Protein AF-A0A935EJ66-F1 (afdb_monomer)

Structure (mmCIF, N/CA/C/O backbone):
data_AF-A0A935EJ66-F1
#
_entry.id   AF-A0A935EJ66-F1
#
loop_
_atom_site.group_PDB
_atom_site.id
_atom_site.type_symbol
_atom_site.label_atom_id
_atom_site.label_alt_id
_atom_site.label_comp_id
_atom_site.label_asym_id
_atom_site.label_entity_id
_atom_site.label_seq_id
_atom_site.pdbx_PDB_ins_code
_atom_site.Cartn_x
_atom_site.Cartn_y
_atom_site.Cartn_z
_atom_site.occupancy
_atom_site.B_iso_or_equiv
_atom_site.auth_seq_id
_atom_site.auth_comp_id
_atom_site.auth_asym_id
_atom_site.auth_atom_id
_atom_site.pdbx_PDB_model_num
ATOM 1 N N . MET A 1 1 ? -16.167 -6.562 -10.508 1.00 43.66 1 MET A N 1
ATOM 2 C CA . MET A 1 1 ? -15.885 -5.228 -9.936 1.00 43.66 1 MET A CA 1
ATOM 3 C C . MET A 1 1 ? -14.397 -5.179 -9.644 1.00 43.66 1 MET A C 1
ATOM 5 O O . MET A 1 1 ? -13.886 -6.238 -9.294 1.00 43.66 1 MET A O 1
ATOM 9 N N . PRO A 1 2 ? -13.699 -4.053 -9.858 1.00 64.44 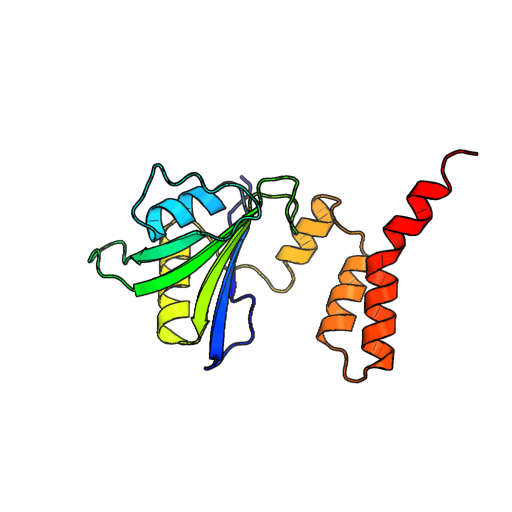2 PRO A N 1
ATOM 10 C CA . PRO A 1 2 ? -12.296 -3.964 -9.469 1.00 64.44 2 PRO A CA 1
ATOM 11 C C . PRO A 1 2 ? -12.204 -4.178 -7.955 1.00 64.44 2 PRO A C 1
ATOM 13 O O . PRO A 1 2 ? -12.935 -3.565 -7.179 1.00 64.44 2 PRO A O 1
ATOM 16 N N . ASP A 1 3 ? -11.382 -5.132 -7.549 1.00 93.25 3 ASP A N 1
ATOM 17 C CA . ASP A 1 3 ? -11.139 -5.460 -6.152 1.00 93.25 3 ASP A CA 1
ATOM 18 C C . ASP A 1 3 ? -10.005 -4.591 -5.591 1.00 93.25 3 ASP A C 1
ATOM 20 O O . ASP A 1 3 ? -9.165 -4.062 -6.326 1.00 93.25 3 ASP A O 1
ATOM 24 N N . THR A 1 4 ? -9.989 -4.416 -4.269 1.00 98.44 4 THR A N 1
ATOM 25 C CA . THR A 1 4 ? -8.891 -3.725 -3.582 1.00 98.44 4 THR A CA 1
ATOM 26 C C . THR A 1 4 ? -7.878 -4.752 -3.094 1.00 98.44 4 THR A C 1
ATOM 28 O O . THR A 1 4 ? -8.239 -5.723 -2.430 1.00 98.44 4 THR A O 1
ATOM 31 N N . ILE A 1 5 ? -6.604 -4.547 -3.416 1.00 98.69 5 ILE A N 1
ATOM 32 C CA . ILE A 1 5 ? -5.509 -5.426 -2.996 1.00 98.69 5 ILE A CA 1
ATOM 33 C C . ILE A 1 5 ? -4.682 -4.809 -1.884 1.00 98.69 5 ILE A C 1
ATOM 35 O O . ILE A 1 5 ? -4.465 -3.599 -1.871 1.00 98.69 5 ILE A O 1
ATOM 39 N N . VAL A 1 6 ? -4.178 -5.656 -0.990 1.00 98.81 6 VAL A N 1
ATOM 40 C CA . VAL A 1 6 ? -3.257 -5.298 0.089 1.00 98.81 6 VAL A CA 1
ATOM 41 C C . VAL A 1 6 ? -2.016 -6.186 0.066 1.00 98.81 6 VAL A C 1
ATOM 43 O O . VAL A 1 6 ? -2.095 -7.385 -0.203 1.00 98.81 6 VAL A O 1
ATOM 46 N N . ALA A 1 7 ? -0.854 -5.614 0.374 1.00 98.50 7 ALA A N 1
ATOM 47 C CA . ALA A 1 7 ? 0.344 -6.388 0.686 1.00 98.50 7 ALA A CA 1
ATOM 48 C C . ALA A 1 7 ? 1.358 -5.573 1.495 1.00 98.50 7 ALA A C 1
ATOM 50 O O . ALA A 1 7 ? 1.320 -4.340 1.533 1.00 98.50 7 ALA A O 1
ATOM 51 N N . LEU A 1 8 ? 2.301 -6.286 2.110 1.00 98.06 8 LEU A N 1
ATOM 52 C CA . LEU A 1 8 ? 3.520 -5.690 2.639 1.00 98.06 8 LEU A CA 1
ATOM 53 C C . LEU A 1 8 ? 4.439 -5.316 1.464 1.00 98.06 8 LEU A C 1
ATOM 55 O O . LEU A 1 8 ? 4.849 -6.181 0.694 1.00 98.06 8 LEU A O 1
ATOM 59 N N . ALA A 1 9 ? 4.752 -4.031 1.321 1.00 97.12 9 ALA A N 1
ATOM 60 C CA . ALA A 1 9 ? 5.604 -3.490 0.262 1.00 97.12 9 ALA A CA 1
ATOM 61 C C . ALA A 1 9 ? 7.102 -3.486 0.627 1.00 97.12 9 ALA A C 1
ATOM 63 O O . ALA A 1 9 ? 7.952 -3.290 -0.239 1.00 97.12 9 ALA A O 1
ATOM 64 N N . THR A 1 10 ? 7.435 -3.693 1.901 1.00 96.69 10 THR A N 1
ATOM 65 C CA . THR A 1 10 ? 8.809 -3.864 2.397 1.00 96.69 10 THR A CA 1
ATOM 66 C C . THR A 1 10 ? 9.171 -5.345 2.557 1.00 96.69 10 THR A C 1
ATOM 68 O O . THR A 1 10 ? 8.273 -6.175 2.703 1.00 96.69 10 THR A O 1
AT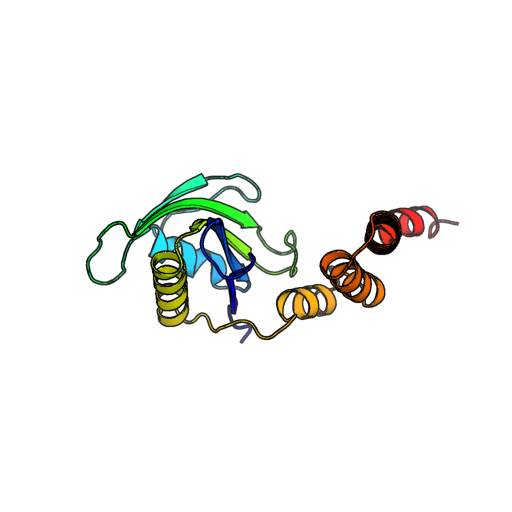OM 71 N N . PRO A 1 11 ? 10.469 -5.708 2.606 1.00 93.56 11 PRO A N 1
ATOM 72 C CA . PRO A 1 11 ? 10.880 -7.071 2.931 1.00 93.56 11 PRO A CA 1
ATOM 73 C C . PRO A 1 11 ? 10.291 -7.559 4.259 1.00 93.56 11 PRO A C 1
ATOM 75 O O . PRO A 1 11 ? 10.142 -6.792 5.212 1.00 93.56 11 PRO A O 1
ATOM 78 N N . THR A 1 12 ? 9.990 -8.853 4.338 1.0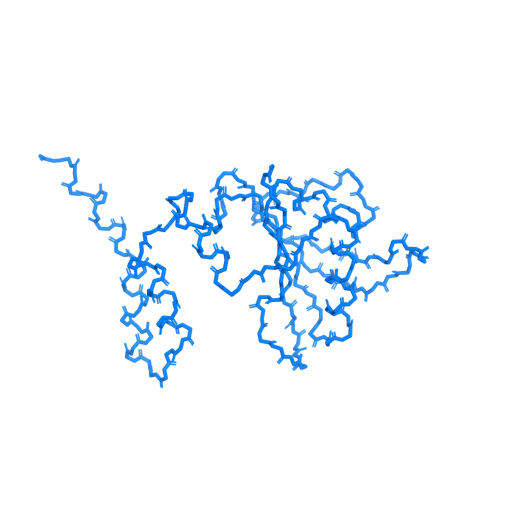0 90.38 12 THR A N 1
ATOM 79 C CA . THR A 1 12 ? 9.532 -9.486 5.578 1.00 90.38 12 THR A CA 1
ATOM 80 C C . THR A 1 12 ? 10.655 -9.530 6.610 1.00 90.38 12 THR A C 1
ATOM 82 O O . THR A 1 12 ? 11.775 -9.925 6.287 1.00 90.38 12 THR A O 1
ATOM 85 N N . GLY A 1 13 ? 10.351 -9.213 7.865 1.00 92.00 13 GLY A N 1
ATOM 86 C CA . GLY A 1 13 ? 11.314 -9.290 8.960 1.00 92.00 13 GLY A CA 1
ATOM 87 C C . GLY A 1 13 ? 11.095 -8.190 9.988 1.00 92.00 13 GLY A C 1
ATOM 88 O O . GLY A 1 13 ? 10.120 -7.448 9.916 1.00 92.00 13 GLY A O 1
ATOM 89 N N . ARG A 1 14 ? 12.005 -8.108 10.962 1.00 96.00 14 ARG A N 1
ATOM 90 C CA . ARG A 1 14 ? 12.044 -6.997 11.918 1.00 96.00 14 ARG A CA 1
ATOM 91 C C . ARG A 1 14 ? 12.802 -5.832 11.291 1.00 96.00 14 ARG A C 1
ATOM 93 O O . ARG A 1 14 ? 13.936 -6.012 10.853 1.00 96.00 14 ARG A O 1
ATOM 100 N N . SER A 1 15 ? 12.200 -4.654 11.291 1.00 95.94 15 SER A N 1
ATOM 101 C CA . SER A 1 15 ? 12.795 -3.432 10.745 1.00 95.94 15 SER A CA 1
ATOM 102 C C . SER A 1 15 ? 12.315 -2.204 11.520 1.00 95.94 15 SER A C 1
ATOM 104 O O . SER A 1 15 ? 11.391 -2.286 12.326 1.00 95.94 15 SER A O 1
ATOM 106 N N . GLY A 1 16 ? 12.942 -1.047 11.283 1.00 96.88 16 GLY A N 1
ATOM 107 C CA . GLY A 1 16 ? 12.436 0.217 11.827 1.00 96.88 16 GLY A CA 1
ATOM 108 C C . GLY A 1 16 ? 11.062 0.582 11.258 1.00 96.88 16 GLY A C 1
ATOM 109 O O . GLY A 1 16 ? 10.212 1.082 11.983 1.00 96.88 16 GLY A O 1
ATOM 110 N N . ILE A 1 17 ? 10.827 0.276 9.977 1.00 97.94 17 ILE A N 1
ATOM 111 C CA . ILE A 1 17 ? 9.591 0.598 9.255 1.00 97.94 17 ILE A CA 1
ATOM 112 C C . ILE A 1 17 ? 9.151 -0.607 8.422 1.00 97.94 17 ILE A C 1
ATOM 114 O O . ILE A 1 17 ? 9.986 -1.263 7.789 1.00 97.94 17 ILE A O 1
ATOM 118 N N . GLY A 1 18 ? 7.846 -0.861 8.393 1.00 98.31 18 GLY A N 1
ATOM 119 C CA . GLY A 1 18 ? 7.186 -1.697 7.397 1.00 98.31 18 GLY A CA 1
ATOM 120 C C . GLY A 1 18 ? 6.119 -0.893 6.661 1.00 98.31 18 GLY A C 1
ATOM 121 O O . GLY A 1 18 ? 5.378 -0.136 7.283 1.00 98.31 18 GLY A O 1
ATOM 122 N N . VAL A 1 19 ? 6.047 -1.034 5.338 1.00 98.69 19 VAL A N 1
ATOM 123 C CA . VAL A 1 19 ? 5.055 -0.312 4.527 1.00 98.69 19 VAL A CA 1
ATOM 124 C C . VAL A 1 19 ? 3.989 -1.284 4.063 1.00 9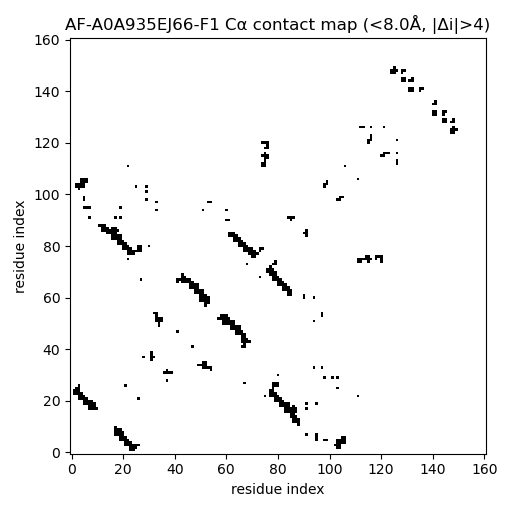8.69 19 VAL A C 1
ATOM 126 O O . VAL A 1 19 ? 4.299 -2.248 3.366 1.00 98.69 19 VAL A O 1
ATOM 129 N N . ILE A 1 20 ? 2.735 -1.020 4.415 1.00 98.75 20 ILE A N 1
ATOM 130 C CA . ILE A 1 20 ? 1.576 -1.726 3.864 1.00 98.75 20 ILE A CA 1
ATOM 131 C C . ILE A 1 20 ? 0.986 -0.865 2.755 1.00 98.75 20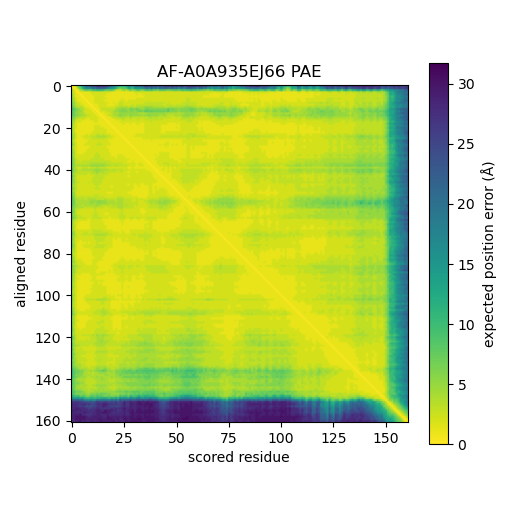 ILE A C 1
ATOM 133 O O . ILE A 1 20 ? 0.767 0.332 2.943 1.00 98.75 20 ILE A O 1
ATOM 137 N N . ARG A 1 21 ? 0.736 -1.473 1.596 1.00 98.81 21 ARG A N 1
ATOM 138 C CA . ARG A 1 21 ? 0.173 -0.797 0.427 1.00 98.81 21 ARG A CA 1
ATOM 139 C C . ARG A 1 21 ? -1.188 -1.386 0.084 1.00 98.81 21 ARG A C 1
ATOM 141 O O . ARG A 1 21 ? -1.306 -2.601 -0.059 1.00 98.81 21 ARG A O 1
ATOM 148 N N . LEU A 1 22 ? -2.172 -0.509 -0.092 1.00 98.75 22 LEU A N 1
ATOM 149 C CA . LEU A 1 22 ? -3.497 -0.783 -0.644 1.00 98.75 22 LEU A CA 1
ATOM 150 C C . LEU A 1 22 ? -3.603 -0.197 -2.057 1.00 98.75 22 LEU A C 1
ATOM 152 O O . LEU A 1 22 ? -3.098 0.900 -2.285 1.00 98.75 22 LEU A O 1
ATOM 156 N N . SER A 1 23 ? -4.274 -0.884 -2.982 1.00 98.75 23 SER A N 1
ATOM 157 C CA . SER A 1 23 ? -4.618 -0.357 -4.314 1.00 98.75 23 SER A CA 1
ATOM 158 C C . SER A 1 23 ? -6.003 -0.822 -4.742 1.00 98.75 23 SER A C 1
ATOM 160 O O . SER A 1 23 ? -6.284 -2.014 -4.653 1.00 98.75 23 SER A O 1
ATOM 162 N N . GLY A 1 24 ? -6.843 0.100 -5.204 1.00 98.19 24 GLY A N 1
ATOM 163 C CA . GLY A 1 24 ? -8.197 -0.167 -5.692 1.00 98.19 24 GLY A CA 1
ATOM 164 C C . GLY A 1 24 ? -9.215 0.853 -5.180 1.00 98.19 24 GLY A C 1
ATOM 165 O O . GLY A 1 24 ? -8.910 1.679 -4.320 1.00 98.19 24 GLY A O 1
ATOM 166 N N . ASP A 1 25 ? -10.443 0.777 -5.691 1.00 96.62 25 ASP A N 1
ATOM 167 C CA . ASP A 1 25 ? -11.494 1.781 -5.451 1.00 96.62 25 ASP A CA 1
ATOM 168 C C . ASP A 1 25 ? -11.861 1.965 -3.967 1.00 96.62 25 ASP A C 1
ATOM 170 O O . ASP A 1 25 ? -12.304 3.041 -3.567 1.00 96.62 25 ASP A O 1
ATOM 174 N N . ASN A 1 26 ? -11.654 0.942 -3.127 1.00 97.44 26 ASN A N 1
ATOM 175 C CA . ASN A 1 26 ? -11.940 1.003 -1.692 1.00 97.44 26 ASN A CA 1
ATOM 176 C C . ASN A 1 26 ? -10.691 1.282 -0.830 1.00 97.44 26 ASN A C 1
ATOM 178 O O . ASN A 1 26 ? -10.785 1.278 0.396 1.00 97.44 26 ASN A O 1
ATOM 182 N N . ALA A 1 27 ? -9.516 1.554 -1.412 1.00 98.38 27 ALA A N 1
ATOM 183 C CA . ALA A 1 27 ? -8.277 1.740 -0.645 1.00 98.38 27 ALA A CA 1
ATOM 184 C C . ALA A 1 27 ? -8.403 2.831 0.438 1.00 98.38 27 ALA A C 1
ATOM 186 O O . ALA A 1 27 ? -8.004 2.624 1.588 1.00 98.38 27 ALA A O 1
ATOM 187 N N . LEU A 1 28 ? -9.010 3.977 0.102 1.00 98.25 28 LEU A N 1
ATOM 188 C CA . LEU A 1 28 ? -9.244 5.054 1.069 1.00 98.25 28 LEU A CA 1
ATOM 189 C C . LEU A 1 28 ? -10.349 4.707 2.082 1.00 98.25 28 LEU A C 1
ATOM 191 O O . LEU A 1 28 ? -10.242 5.083 3.247 1.00 98.25 28 LEU A O 1
ATOM 195 N N . GLY A 1 29 ? -11.384 3.970 1.669 1.00 98.19 29 GLY A N 1
ATOM 196 C CA . GLY A 1 29 ? -12.444 3.501 2.567 1.00 98.19 29 GLY A CA 1
ATOM 197 C C . GLY A 1 29 ? -11.914 2.552 3.643 1.00 98.19 29 GLY A C 1
ATOM 198 O O . GLY A 1 29 ? -12.215 2.714 4.824 1.00 98.19 29 GLY A O 1
ATOM 199 N N . ILE A 1 30 ? -11.036 1.621 3.268 1.00 98.44 30 ILE A N 1
ATOM 200 C CA . ILE A 1 30 ? -10.347 0.731 4.214 1.00 98.44 30 ILE A CA 1
ATOM 201 C C . ILE A 1 30 ? -9.471 1.541 5.173 1.00 98.44 30 ILE A C 1
ATOM 203 O O . ILE A 1 30 ? -9.533 1.346 6.387 1.00 98.44 30 ILE A O 1
ATOM 207 N N . CYS A 1 31 ? -8.709 2.503 4.647 1.00 98.50 31 CYS A N 1
ATOM 208 C CA . CYS A 1 31 ? -7.877 3.382 5.465 1.00 98.50 31 CYS A CA 1
ATOM 209 C C . CYS A 1 31 ? -8.690 4.154 6.517 1.00 98.50 31 CYS A C 1
ATOM 211 O O . CYS A 1 31 ? -8.254 4.230 7.661 1.00 98.50 31 CYS A O 1
ATOM 213 N N . ARG A 1 32 ? -9.861 4.698 6.156 1.00 98.56 32 ARG A N 1
ATOM 214 C CA . ARG A 1 32 ? -10.770 5.419 7.074 1.00 98.56 32 ARG A CA 1
ATOM 215 C C . ARG A 1 32 ? -11.207 4.574 8.264 1.00 98.56 32 ARG A C 1
ATOM 217 O O . ARG A 1 32 ? -11.230 5.061 9.390 1.00 98.56 32 ARG A O 1
ATOM 224 N N . ASN A 1 33 ? -11.509 3.300 8.017 1.00 98.31 33 ASN A N 1
ATOM 225 C CA . ASN A 1 33 ? -11.857 2.356 9.076 1.00 98.31 33 ASN A CA 1
ATOM 226 C C . ASN A 1 33 ? -10.666 2.088 10.004 1.00 98.31 33 ASN A C 1
ATOM 228 O O . ASN A 1 33 ? -10.823 2.142 11.218 1.00 98.31 33 ASN A O 1
ATOM 232 N N . LEU A 1 34 ? -9.470 1.875 9.443 1.00 97.94 34 LEU A N 1
ATOM 233 C CA . LEU A 1 34 ? -8.243 1.666 10.219 1.00 97.94 34 LEU A CA 1
ATOM 234 C C . LEU A 1 34 ? -7.874 2.865 11.100 1.00 97.94 34 LEU A C 1
ATOM 236 O O . LEU A 1 34 ? -7.432 2.664 12.225 1.00 97.94 34 LEU A O 1
ATOM 240 N N . VAL A 1 35 ? -8.064 4.098 10.623 1.00 98.31 35 VAL A N 1
ATOM 241 C CA . VAL A 1 35 ? -7.804 5.307 11.429 1.00 98.31 35 VAL A CA 1
ATOM 242 C C . VAL A 1 35 ? -8.981 5.716 12.317 1.00 98.31 35 VAL A C 1
ATOM 244 O O . VAL A 1 35 ? -8.912 6.749 12.976 1.00 98.31 35 VAL A O 1
ATOM 247 N N . SER A 1 36 ? -10.066 4.934 12.322 1.00 97.50 36 SER A N 1
ATOM 248 C CA . SER A 1 36 ? -11.307 5.227 13.047 1.00 97.50 36 SER A CA 1
ATOM 249 C C . SER A 1 36 ? -11.884 6.631 12.766 1.00 97.50 36 SER A C 1
ATOM 251 O O . SER A 1 36 ? -12.471 7.261 13.646 1.00 97.50 36 SER A O 1
ATOM 253 N N . ASP A 1 37 ? -11.745 7.119 11.531 1.00 97.44 37 ASP A N 1
ATOM 254 C CA . ASP A 1 37 ? -12.222 8.434 11.087 1.00 97.44 37 ASP A CA 1
ATOM 255 C C . ASP A 1 37 ? -12.813 8.315 9.673 1.00 97.44 37 ASP A C 1
ATOM 257 O O . ASP A 1 37 ? -12.099 8.233 8.672 1.00 97.44 37 ASP A O 1
ATOM 261 N N . GLN A 1 38 ? -14.148 8.292 9.591 1.00 96.75 38 GLN A N 1
ATOM 262 C CA . GLN A 1 38 ? -14.885 8.160 8.327 1.00 96.75 38 GLN A CA 1
ATOM 263 C C . GLN A 1 38 ? -14.838 9.434 7.472 1.00 96.75 38 GLN A C 1
ATOM 265 O O . GLN A 1 38 ? -15.036 9.369 6.256 1.00 96.75 38 GLN A O 1
ATOM 270 N N . GLU A 1 39 ? -14.542 10.581 8.083 1.00 97.25 39 GLU A N 1
ATOM 271 C CA . GLU A 1 39 ? -14.398 11.862 7.391 1.00 97.25 39 GLU A CA 1
ATOM 272 C C . GLU A 1 39 ? -12.954 12.106 6.937 1.00 97.25 39 GLU A C 1
ATOM 274 O O . GLU A 1 39 ? -12.691 13.061 6.199 1.00 97.25 39 GLU A O 1
ATOM 279 N N . PHE A 1 40 ? -12.020 11.215 7.297 1.00 97.69 40 PHE A N 1
ATOM 280 C CA . PHE A 1 40 ? -10.622 11.322 6.909 1.00 97.69 40 PHE A CA 1
ATOM 281 C C . PHE A 1 40 ? -10.487 11.443 5.385 1.00 97.69 40 PHE A C 1
ATOM 283 O O . PHE A 1 40 ? -10.730 10.513 4.607 1.00 97.69 40 PHE A O 1
ATOM 29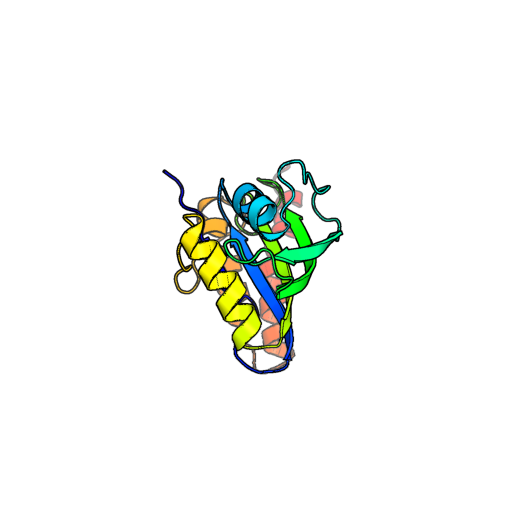0 N N . SER A 1 41 ? -10.102 12.639 4.946 1.00 96.81 41 SER A N 1
ATOM 291 C CA . SER A 1 41 ? -9.927 13.006 3.544 1.00 96.81 41 SER A CA 1
ATOM 292 C C . SER A 1 41 ? -8.531 13.606 3.355 1.00 96.81 41 SER A C 1
ATOM 294 O O . SER A 1 41 ? -8.398 14.828 3.231 1.00 96.81 41 SER A O 1
ATOM 296 N N . PRO A 1 42 ? -7.473 12.773 3.370 1.00 97.38 42 PRO A N 1
ATOM 297 C CA . PRO A 1 42 ? -6.102 13.243 3.259 1.00 97.38 42 PRO A CA 1
ATOM 298 C C . PRO A 1 42 ? -5.868 13.934 1.917 1.00 97.38 42 PRO A C 1
ATOM 300 O O . PRO A 1 42 ? -6.300 13.464 0.862 1.00 97.38 42 PRO A O 1
ATOM 303 N N . GLU A 1 43 ? -5.124 15.037 1.947 1.00 98.00 43 GLU A N 1
ATOM 304 C CA . GLU A 1 43 ? -4.618 15.635 0.717 1.00 98.00 43 GLU A CA 1
ATOM 305 C C . GLU A 1 43 ? -3.680 14.636 0.015 1.00 98.00 43 GLU A C 1
ATOM 307 O O . GLU A 1 43 ? -2.760 14.119 0.665 1.00 98.00 43 GLU A O 1
ATOM 312 N N . PRO A 1 44 ? -3.888 14.345 -1.285 1.00 98.25 44 PRO A N 1
ATOM 313 C CA . PRO A 1 44 ? -3.048 13.402 -2.006 1.00 98.25 44 PRO A CA 1
ATOM 314 C C . PRO A 1 44 ? -1.569 13.803 -1.976 1.00 98.25 44 PRO A C 1
ATOM 316 O O . PRO A 1 44 ? -1.233 14.975 -2.135 1.00 98.25 44 PRO A O 1
ATOM 319 N N . ARG A 1 45 ? -0.676 12.816 -1.839 1.00 97.56 45 ARG A N 1
ATOM 320 C CA . ARG A 1 45 ? 0.792 12.974 -1.819 1.00 97.56 45 ARG A CA 1
ATOM 321 C C . ARG A 1 45 ? 1.326 13.835 -0.668 1.00 97.56 45 ARG A C 1
ATOM 323 O O . ARG A 1 45 ? 2.457 14.313 -0.737 1.00 97.56 45 ARG A O 1
ATOM 330 N N . LYS A 1 46 ? 0.542 14.005 0.398 1.00 98.31 46 LYS A N 1
ATOM 331 C CA . LYS A 1 46 ? 1.019 14.511 1.689 1.00 98.31 46 LYS A CA 1
ATOM 332 C C . LYS A 1 46 ? 0.989 13.397 2.724 1.00 98.31 46 LYS A C 1
ATOM 334 O O . LYS A 1 46 ? 0.099 12.551 2.695 1.00 98.31 46 LYS A O 1
ATOM 339 N N . ALA A 1 47 ? 1.974 13.413 3.616 1.00 98.19 47 ALA A N 1
ATOM 340 C CA . ALA A 1 47 ? 2.037 12.489 4.736 1.00 98.19 47 ALA A CA 1
ATOM 341 C C . ALA A 1 47 ? 1.136 12.987 5.872 1.00 98.19 47 ALA A C 1
ATOM 343 O O . ALA A 1 47 ? 1.186 14.163 6.240 1.00 98.19 47 ALA A O 1
ATOM 344 N N . HIS A 1 48 ? 0.341 12.084 6.436 1.00 98.56 48 HIS A N 1
ATOM 345 C CA . HIS A 1 48 ? -0.543 12.343 7.570 1.00 98.56 48 HIS A CA 1
ATOM 346 C C . HIS A 1 48 ? -0.203 11.362 8.688 1.00 98.56 48 HIS A C 1
ATOM 348 O O . HIS A 1 48 ? -0.256 10.154 8.475 1.00 98.56 48 HIS A O 1
ATOM 354 N N . LEU A 1 49 ? 0.142 11.867 9.873 1.00 98.56 49 LEU A N 1
ATOM 355 C CA . LEU A 1 49 ? 0.348 11.030 11.056 1.00 98.56 49 LEU A CA 1
ATOM 356 C C . LEU A 1 49 ? -1.014 10.643 11.644 1.00 98.56 49 LEU A C 1
ATOM 358 O O . LEU A 1 49 ? -1.829 11.529 11.931 1.00 98.56 49 LEU A O 1
ATOM 362 N N . ARG A 1 50 ? -1.284 9.344 11.780 1.00 98.50 50 ARG A N 1
ATOM 363 C CA . ARG A 1 50 ? -2.542 8.811 12.324 1.00 98.50 50 ARG A CA 1
ATOM 364 C C . ARG A 1 50 ? -2.297 7.548 13.134 1.00 98.50 50 ARG A C 1
ATOM 366 O O . ARG A 1 50 ? -1.429 6.744 12.799 1.00 98.50 50 ARG A O 1
ATOM 373 N N . GLN A 1 51 ? -3.109 7.364 14.165 1.00 98.44 51 GLN A N 1
ATOM 374 C CA . GLN A 1 51 ? -3.188 6.090 14.863 1.00 98.44 51 GLN A CA 1
ATOM 375 C C . GLN A 1 51 ? -4.005 5.097 14.038 1.00 98.44 51 GLN A C 1
ATOM 377 O O . GLN A 1 51 ? -4.964 5.477 13.368 1.00 98.44 51 GLN A O 1
ATOM 382 N N . LEU A 1 52 ? -3.583 3.838 14.062 1.00 98.50 52 LEU A N 1
ATOM 383 C CA . LEU A 1 52 ? -4.325 2.708 13.523 1.00 98.50 52 LEU A CA 1
ATOM 384 C C . LEU A 1 52 ? -4.991 1.979 14.686 1.00 98.50 52 LEU A C 1
ATOM 386 O O . LEU A 1 52 ? -4.357 1.785 15.722 1.00 98.50 52 LEU A O 1
ATOM 390 N N . HIS A 1 53 ? -6.234 1.550 14.508 1.00 98.38 53 HIS A N 1
ATOM 391 C CA . HIS A 1 53 ? -7.053 0.953 15.557 1.00 98.38 53 HIS A CA 1
ATOM 392 C C . HIS A 1 53 ? -7.569 -0.428 15.155 1.00 98.38 53 HIS A C 1
ATOM 394 O O . HIS A 1 53 ? -7.853 -0.694 13.983 1.00 98.38 53 HIS A O 1
ATOM 400 N N . ASP A 1 54 ? -7.717 -1.310 16.141 1.00 96.69 54 ASP A N 1
ATOM 401 C CA . ASP A 1 54 ? -8.432 -2.569 15.958 1.00 96.69 54 ASP A CA 1
ATOM 402 C C . ASP A 1 54 ? -9.939 -2.311 15.836 1.00 96.69 54 ASP A C 1
ATOM 404 O O . ASP A 1 54 ? -10.529 -1.599 16.647 1.00 96.69 54 ASP A O 1
ATOM 408 N N . LEU A 1 55 ? -10.583 -2.918 14.835 1.00 94.44 55 LEU A N 1
ATOM 409 C CA . LEU A 1 55 ? -12.007 -2.691 14.554 1.00 94.44 55 LEU A CA 1
ATOM 410 C C . LEU A 1 55 ? -12.949 -3.229 15.642 1.00 94.44 55 LEU A C 1
ATOM 412 O O . LEU A 1 55 ? -14.113 -2.837 15.684 1.00 94.44 55 LEU A O 1
ATOM 416 N N . THR A 1 56 ? -12.488 -4.176 16.463 1.00 92.56 56 THR A N 1
ATOM 417 C CA . THR A 1 56 ? -13.309 -4.837 17.485 1.00 92.56 56 THR A CA 1
ATOM 418 C C . THR A 1 56 ? -13.070 -4.230 18.859 1.00 92.56 56 THR A C 1
ATOM 420 O O . THR A 1 56 ? -14.033 -3.902 19.548 1.00 92.56 56 THR A O 1
ATOM 423 N N . SER A 1 57 ? -11.805 -4.093 19.273 1.00 95.25 57 SER A N 1
ATOM 424 C CA . SER A 1 57 ? -11.475 -3.558 20.600 1.00 95.25 57 SER A CA 1
ATOM 425 C C . SER A 1 57 ? -11.384 -2.032 20.635 1.00 95.25 57 SER A C 1
ATOM 427 O O . SER A 1 57 ? -11.524 -1.446 21.706 1.00 95.25 57 SER A O 1
ATOM 429 N N . GLY A 1 58 ? -11.144 -1.381 19.491 1.00 95.19 58 GLY A N 1
ATOM 430 C CA . GLY A 1 58 ? -10.837 0.050 19.414 1.00 95.19 58 GLY A CA 1
ATOM 431 C C . GLY A 1 58 ? -9.436 0.413 19.921 1.00 95.19 58 GLY A C 1
ATOM 432 O O . GLY A 1 58 ? -9.064 1.588 19.911 1.00 95.19 58 GLY A O 1
ATOM 433 N N . GLU A 1 59 ? -8.642 -0.566 20.365 1.00 97.00 59 GLU A N 1
ATOM 434 C CA . GLU A 1 59 ? -7.291 -0.324 20.868 1.00 97.00 59 GLU A CA 1
ATOM 435 C C . GLU A 1 59 ? -6.359 0.138 19.747 1.00 97.00 59 GLU A C 1
ATOM 437 O O . GLU A 1 59 ? -6.442 -0.323 18.605 1.00 97.00 59 GLU A O 1
ATOM 442 N N . THR A 1 60 ? -5.446 1.047 20.088 1.00 97.94 60 THR A N 1
ATOM 443 C CA . THR A 1 60 ? -4.406 1.508 19.171 1.00 97.94 60 THR A CA 1
ATOM 444 C C . THR A 1 60 ? -3.431 0.371 18.873 1.00 97.94 60 THR A C 1
ATOM 446 O O . THR A 1 60 ? -2.805 -0.187 19.773 1.00 97.94 60 THR A O 1
ATOM 449 N N . ILE A 1 61 ? -3.281 0.062 17.589 1.00 97.88 61 ILE A N 1
ATOM 450 C CA . ILE A 1 61 ? -2.329 -0.909 17.048 1.00 97.88 61 ILE A CA 1
ATOM 451 C C . ILE A 1 61 ? -0.962 -0.252 16.859 1.00 97.88 61 ILE A C 1
ATOM 453 O O . ILE A 1 61 ? 0.062 -0.825 17.229 1.00 97.88 61 ILE A O 1
ATOM 457 N N . ASP A 1 62 ? -0.950 0.937 16.251 1.00 98.25 62 ASP A N 1
ATOM 458 C CA . ASP A 1 62 ? 0.265 1.688 15.934 1.00 98.25 62 A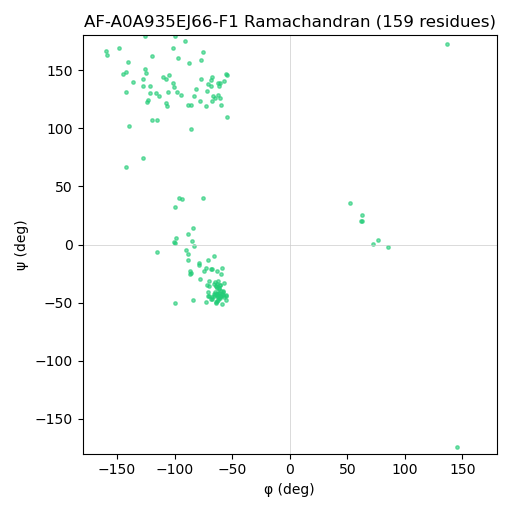SP A CA 1
ATOM 459 C C . ASP A 1 62 ? -0.023 3.177 15.720 1.00 98.25 62 ASP A C 1
ATOM 461 O O . ASP A 1 62 ? -1.166 3.575 15.494 1.00 98.25 62 ASP A O 1
ATOM 465 N N . GLU A 1 63 ? 1.031 3.986 15.694 1.00 98.00 63 GLU A N 1
ATOM 466 C CA . GLU A 1 63 ? 1.033 5.318 15.095 1.00 98.00 63 GLU A CA 1
ATOM 467 C C . GLU A 1 63 ? 1.816 5.270 13.774 1.00 98.00 63 GLU A C 1
ATOM 469 O O . GLU A 1 63 ? 2.999 4.937 13.746 1.00 98.00 63 GLU A O 1
ATOM 474 N N . SER A 1 64 ? 1.147 5.580 12.662 1.00 97.88 64 SER A N 1
ATOM 475 C CA . SER A 1 64 ? 1.677 5.386 11.311 1.00 97.88 64 SER A CA 1
ATOM 476 C C . SER A 1 64 ? 1.638 6.665 10.476 1.00 97.88 64 SER A C 1
ATOM 478 O O . SER A 1 64 ? 0.771 7.530 10.646 1.00 97.88 64 SER A O 1
ATOM 480 N N . LEU A 1 65 ? 2.577 6.778 9.534 1.00 98.62 65 LEU A N 1
ATOM 481 C CA . LEU A 1 65 ? 2.517 7.789 8.481 1.00 98.62 65 LEU A CA 1
ATOM 482 C C . LEU A 1 65 ? 1.729 7.241 7.294 1.00 98.62 65 LEU A C 1
ATOM 484 O O . LEU A 1 65 ? 2.130 6.259 6.668 1.00 98.62 65 LEU A O 1
ATOM 488 N N . ILE A 1 66 ? 0.640 7.921 6.955 1.00 98.69 66 ILE A N 1
ATOM 489 C CA . ILE A 1 66 ? -0.251 7.552 5.861 1.00 98.69 66 ILE A CA 1
ATOM 490 C C . ILE A 1 66 ? -0.045 8.505 4.689 1.00 98.69 66 ILE A C 1
ATOM 492 O O . ILE A 1 66 ? -0.079 9.725 4.856 1.00 98.69 66 ILE A O 1
ATOM 496 N N . THR A 1 67 ? 0.125 7.949 3.492 1.00 98.75 67 THR A N 1
ATOM 497 C CA . THR A 1 67 ? 0.138 8.709 2.238 1.00 98.75 67 THR A CA 1
ATOM 498 C C . THR A 1 67 ? -0.927 8.167 1.298 1.00 98.75 67 THR A C 1
ATOM 500 O O . THR A 1 67 ? -0.937 6.983 0.967 1.00 98.75 67 THR A O 1
ATOM 503 N N . TYR A 1 68 ? -1.820 9.046 0.850 1.00 98.75 68 TYR A N 1
ATOM 504 C CA . TYR A 1 68 ? -2.847 8.724 -0.137 1.00 98.75 68 TYR A CA 1
ATOM 505 C C . TYR A 1 68 ? -2.432 9.221 -1.523 1.00 98.75 68 TYR A C 1
ATOM 507 O O . TYR A 1 68 ? -1.986 10.358 -1.686 1.00 98.75 68 TYR A O 1
ATOM 515 N N . PHE A 1 69 ? -2.615 8.389 -2.539 1.00 98.69 69 PHE A N 1
ATOM 516 C CA . PHE A 1 69 ? -2.430 8.725 -3.941 1.00 98.69 69 PHE A CA 1
ATOM 517 C C . PHE A 1 69 ? -3.761 8.512 -4.654 1.00 98.69 69 PHE A C 1
ATOM 519 O O . PHE A 1 69 ? -4.182 7.381 -4.875 1.00 98.69 69 PHE A O 1
ATOM 526 N N . ARG A 1 70 ? -4.419 9.614 -5.018 1.00 98.12 70 ARG A N 1
ATOM 527 C CA . ARG A 1 70 ? -5.676 9.580 -5.769 1.00 98.12 70 ARG A CA 1
ATOM 528 C C . ARG A 1 70 ? -5.438 9.131 -7.214 1.00 98.12 70 ARG A C 1
ATOM 530 O O . ARG A 1 70 ? -4.507 9.629 -7.853 1.00 98.12 70 ARG A O 1
ATOM 537 N N . ALA A 1 71 ? -6.307 8.285 -7.755 1.00 96.81 71 ALA A N 1
ATOM 538 C CA . ALA A 1 71 ? -6.366 7.950 -9.172 1.00 96.81 71 ALA A CA 1
ATOM 539 C C . ALA A 1 71 ? -6.512 9.213 -10.054 1.00 96.81 71 ALA A C 1
ATOM 541 O O . ALA A 1 71 ? -7.127 10.203 -9.649 1.00 96.81 71 ALA A O 1
ATOM 542 N N . PRO A 1 72 ? -5.946 9.242 -11.271 1.00 96.12 72 PRO A N 1
ATOM 543 C CA . PRO A 1 72 ? -5.037 8.259 -11.869 1.00 96.12 72 PRO A CA 1
ATOM 544 C C . PRO A 1 72 ? -3.566 8.475 -11.452 1.00 96.12 72 PRO A C 1
ATOM 546 O O . PRO A 1 72 ? -2.632 7.991 -12.086 1.00 96.12 72 PRO A O 1
ATOM 549 N N . ASN A 1 73 ? -3.335 9.285 -10.421 1.00 96.75 73 ASN A N 1
ATOM 550 C CA . ASN A 1 73 ? -2.057 9.892 -10.070 1.00 96.75 73 ASN A CA 1
ATOM 551 C C . ASN A 1 73 ? -1.255 9.062 -9.047 1.00 96.75 73 ASN A C 1
ATOM 553 O O . ASN A 1 73 ? -0.575 9.622 -8.179 1.00 96.75 73 ASN A O 1
ATOM 557 N N . SER A 1 74 ? -1.294 7.738 -9.194 1.00 97.69 74 SER A N 1
ATOM 558 C CA . SER A 1 74 ? -0.626 6.740 -8.352 1.00 97.69 74 SER A CA 1
ATOM 559 C C . SER A 1 74 ? 0.261 5.798 -9.185 1.00 97.69 74 SER A C 1
ATOM 561 O O . SER A 1 74 ? 0.351 5.934 -10.410 1.00 97.69 74 SER A O 1
ATOM 563 N N . PHE A 1 75 ? 0.936 4.851 -8.520 1.00 96.88 75 PHE A N 1
ATOM 564 C CA . PHE A 1 75 ? 1.741 3.825 -9.193 1.00 96.88 75 PHE A CA 1
ATOM 565 C C . PHE A 1 75 ? 0.882 2.900 -10.063 1.00 96.88 75 PHE A C 1
ATOM 567 O O . PHE A 1 75 ? 1.182 2.714 -11.236 1.00 96.88 75 PHE A O 1
ATOM 574 N N . THR A 1 76 ? -0.206 2.365 -9.508 1.00 97.88 76 THR A N 1
ATOM 575 C CA . THR A 1 76 ? -1.115 1.455 -10.218 1.00 97.88 76 THR A CA 1
ATOM 576 C C . THR A 1 76 ? -2.071 2.181 -11.153 1.00 97.88 76 THR A C 1
ATOM 578 O O . THR A 1 76 ? -2.650 1.546 -12.021 1.00 97.88 76 THR A O 1
ATOM 581 N N . GLY A 1 77 ? -2.253 3.496 -10.997 1.00 97.06 77 GLY A N 1
ATOM 582 C CA . GLY A 1 77 ? -3.286 4.266 -11.695 1.00 97.06 77 GLY A CA 1
ATOM 583 C C . GLY A 1 77 ? -4.646 4.234 -10.993 1.00 97.06 77 GLY A C 1
ATOM 584 O O . GLY A 1 77 ? -5.562 4.921 -11.430 1.00 97.06 77 GLY A O 1
ATOM 585 N N . GLU A 1 78 ? -4.762 3.497 -9.889 1.00 98.06 78 GLU A N 1
ATOM 586 C CA . GLU A 1 78 ? -5.947 3.422 -9.029 1.00 98.06 78 GLU A CA 1
ATOM 587 C C . GLU A 1 78 ? -5.776 4.315 -7.791 1.00 98.06 78 GLU A C 1
ATOM 589 O O . GLU A 1 78 ? -4.733 4.949 -7.599 1.00 98.06 78 GLU A O 1
ATOM 594 N N . ASP A 1 79 ? -6.777 4.354 -6.917 1.00 98.50 79 ASP A N 1
ATOM 595 C CA . ASP A 1 79 ? -6.586 4.896 -5.576 1.00 98.50 79 ASP A CA 1
ATOM 596 C C . ASP A 1 79 ? -5.624 3.991 -4.793 1.00 98.50 79 ASP A C 1
ATOM 598 O O . ASP A 1 79 ? -5.804 2.776 -4.725 1.00 98.50 79 ASP A O 1
ATOM 602 N N . VAL A 1 80 ? -4.575 4.585 -4.219 1.00 98.81 80 VAL A N 1
ATOM 603 C CA . VAL A 1 80 ? -3.544 3.877 -3.450 1.00 98.81 80 VAL A CA 1
ATOM 604 C C . VAL A 1 80 ? -3.382 4.528 -2.087 1.00 98.81 80 VAL A C 1
ATOM 606 O O . VAL A 1 80 ? -3.297 5.751 -1.978 1.00 98.81 80 VAL A O 1
ATOM 609 N N . VAL A 1 81 ? -3.283 3.709 -1.046 1.00 98.81 81 VAL A N 1
ATOM 610 C CA . VAL A 1 81 ? -2.907 4.152 0.300 1.00 98.81 81 VAL A CA 1
ATOM 611 C C . VAL A 1 81 ? -1.662 3.393 0.731 1.00 98.81 81 VAL A C 1
ATOM 613 O O . VAL A 1 81 ? -1.610 2.169 0.638 1.00 98.81 81 VAL A O 1
ATOM 616 N N . GLU A 1 82 ? -0.663 4.118 1.217 1.00 98.81 82 GLU A N 1
ATOM 617 C CA . GLU A 1 82 ? 0.528 3.551 1.842 1.00 98.81 82 GLU A CA 1
ATOM 618 C C . GLU A 1 82 ? 0.558 3.920 3.322 1.00 98.81 82 GLU A C 1
ATOM 620 O O . GLU A 1 82 ? 0.452 5.095 3.673 1.00 98.81 82 GLU A O 1
ATOM 625 N N . MET A 1 83 ? 0.719 2.914 4.178 1.00 98.69 83 MET A N 1
ATOM 626 C CA . MET A 1 83 ? 0.817 3.058 5.629 1.00 98.69 83 MET A CA 1
ATOM 627 C C . MET A 1 83 ? 2.213 2.623 6.064 1.00 98.69 83 MET A C 1
ATOM 629 O O . MET A 1 83 ? 2.542 1.435 6.039 1.00 98.69 83 MET A O 1
ATOM 633 N N . SER A 1 84 ? 3.047 3.592 6.433 1.00 98.56 84 SER A N 1
ATOM 634 C CA . SER A 1 84 ? 4.370 3.353 7.011 1.00 98.56 84 SER A CA 1
ATOM 635 C C . SER A 1 84 ? 4.219 3.163 8.515 1.00 98.56 84 SER A C 1
ATOM 637 O O . SER A 1 84 ? 4.070 4.135 9.256 1.00 98.56 84 SER A O 1
ATOM 639 N N . CYS A 1 85 ? 4.217 1.902 8.930 1.00 98.31 85 CYS A N 1
ATOM 640 C CA . CYS A 1 85 ? 4.065 1.458 10.312 1.00 98.31 85 CYS A CA 1
ATOM 641 C C . CYS A 1 85 ? 5.435 1.089 10.898 1.00 98.31 85 CYS A C 1
ATOM 643 O O . CYS A 1 85 ? 6.414 0.916 10.158 1.00 98.31 85 CYS A O 1
ATOM 645 N N . HIS A 1 86 ? 5.509 0.872 12.207 1.00 98.38 86 HIS A N 1
ATOM 646 C CA . HIS A 1 86 ? 6.667 0.219 12.808 1.00 98.38 86 HIS A CA 1
ATOM 647 C C . HIS A 1 86 ? 6.844 -1.194 12.232 1.00 98.38 86 HIS A C 1
ATOM 649 O O . HIS A 1 86 ? 5.888 -1.948 12.043 1.00 98.38 86 HIS A O 1
ATOM 655 N N . GLY A 1 87 ? 8.094 -1.581 11.963 1.00 97.25 87 GLY A N 1
ATOM 656 C CA . GLY A 1 87 ? 8.442 -2.844 11.301 1.00 97.25 87 GLY A CA 1
ATOM 657 C C . GLY A 1 87 ? 8.329 -4.098 12.180 1.00 97.25 87 GLY A C 1
ATOM 658 O O . GLY A 1 87 ? 9.201 -4.968 12.135 1.00 97.25 87 GLY A O 1
ATOM 659 N N . SER A 1 88 ? 7.290 -4.193 13.014 1.00 97.94 88 SER A N 1
ATOM 660 C CA . SER A 1 88 ? 6.974 -5.377 13.818 1.00 97.94 88 SER A CA 1
ATOM 661 C C . SER A 1 88 ? 6.139 -6.366 12.992 1.00 97.94 88 SER A C 1
ATOM 663 O O . SER A 1 88 ? 5.024 -6.026 12.597 1.00 97.94 88 SER A O 1
ATOM 665 N N . PRO A 1 89 ? 6.603 -7.613 12.758 1.00 97.31 89 PRO A N 1
ATOM 666 C CA . PRO A 1 89 ? 5.854 -8.588 11.961 1.00 97.31 89 PRO A CA 1
ATOM 667 C C . PRO A 1 89 ? 4.438 -8.878 12.473 1.00 97.31 89 PRO A C 1
ATOM 669 O O . PRO A 1 89 ? 3.542 -9.132 11.674 1.00 97.31 89 PRO A O 1
ATOM 672 N N . VAL A 1 90 ? 4.231 -8.841 13.794 1.00 97.31 90 VAL A N 1
ATOM 673 C CA . VAL A 1 90 ? 2.917 -9.092 14.411 1.00 97.31 90 VAL A CA 1
ATOM 674 C C . VAL A 1 90 ? 1.961 -7.936 14.125 1.00 97.31 90 VAL A C 1
ATOM 676 O O . VAL A 1 90 ? 0.831 -8.169 13.711 1.00 97.31 90 VAL A O 1
ATOM 679 N N . LEU A 1 91 ? 2.447 -6.702 14.270 1.00 97.19 91 LEU A N 1
ATOM 680 C CA . LEU A 1 91 ? 1.691 -5.478 14.010 1.00 97.19 91 LEU A CA 1
ATOM 681 C C . LEU A 1 91 ? 1.302 -5.377 12.534 1.00 97.19 91 LEU A C 1
ATOM 683 O O . LEU A 1 91 ? 0.132 -5.210 12.205 1.00 97.19 91 LEU A O 1
ATOM 687 N N . LEU A 1 92 ? 2.273 -5.554 11.633 1.00 98.31 92 LEU A N 1
ATOM 688 C CA . LEU A 1 92 ? 2.037 -5.499 10.189 1.00 98.31 92 LEU A CA 1
ATOM 689 C C . LEU A 1 92 ? 1.026 -6.561 9.745 1.00 98.31 92 LEU A C 1
ATOM 691 O O . LEU A 1 92 ? 0.158 -6.284 8.918 1.00 98.31 92 LEU A O 1
ATOM 695 N N . ARG A 1 93 ? 1.107 -7.769 10.320 1.00 97.88 93 ARG A N 1
ATOM 696 C CA . ARG A 1 93 ? 0.123 -8.825 10.077 1.00 97.88 93 ARG A CA 1
ATOM 697 C C . ARG A 1 93 ? -1.264 -8.429 10.573 1.00 97.88 93 ARG A C 1
ATOM 699 O O . ARG A 1 93 ? -2.216 -8.607 9.828 1.00 97.88 93 ARG A O 1
ATOM 706 N N . GLN A 1 94 ? -1.373 -7.856 11.770 1.00 98.00 94 GLN A N 1
ATOM 707 C CA . GLN A 1 94 ? -2.653 -7.400 12.314 1.00 98.00 94 GLN A CA 1
ATOM 708 C C . GLN A 1 94 ? -3.314 -6.345 11.414 1.00 98.00 94 GLN A C 1
ATOM 710 O O . GLN A 1 94 ? -4.503 -6.455 11.122 1.00 98.00 94 GLN A O 1
ATOM 715 N N . VAL A 1 95 ? -2.553 -5.365 10.915 1.00 98.44 95 VAL A N 1
ATOM 716 C CA . VAL A 1 95 ? -3.082 -4.347 9.991 1.00 98.44 95 VAL A CA 1
ATOM 717 C C . VAL A 1 95 ? -3.528 -4.979 8.666 1.00 98.44 95 VAL A C 1
ATOM 719 O O . VAL A 1 95 ? -4.608 -4.660 8.175 1.00 98.44 95 VAL A O 1
ATOM 722 N N . ILE A 1 96 ? -2.750 -5.911 8.101 1.00 98.50 96 ILE A N 1
ATOM 723 C CA . ILE A 1 96 ? -3.150 -6.648 6.889 1.00 98.50 96 ILE A CA 1
ATOM 724 C C . ILE A 1 96 ? -4.427 -7.460 7.137 1.00 98.50 96 ILE A C 1
ATOM 726 O O . ILE A 1 96 ? -5.348 -7.387 6.327 1.00 98.50 96 ILE A O 1
ATOM 730 N N . ASP A 1 97 ? -4.523 -8.181 8.254 1.00 98.31 97 ASP A N 1
ATOM 731 C CA . ASP A 1 97 ? -5.703 -8.977 8.604 1.00 98.31 97 ASP A CA 1
ATOM 732 C C . ASP A 1 97 ? -6.959 -8.092 8.727 1.00 98.31 97 ASP A C 1
ATOM 734 O O . ASP A 1 97 ? -8.049 -8.504 8.328 1.00 98.31 97 ASP A O 1
ATOM 738 N N . ILE A 1 98 ? -6.820 -6.857 9.220 1.00 98.12 98 ILE A N 1
ATOM 739 C CA . ILE A 1 98 ? -7.908 -5.868 9.235 1.00 98.12 98 ILE A CA 1
ATOM 740 C C . ILE A 1 98 ? -8.285 -5.429 7.818 1.00 98.12 98 ILE A C 1
ATOM 742 O O . ILE A 1 98 ? -9.472 -5.407 7.499 1.00 98.12 98 ILE A O 1
ATOM 746 N N . CYS A 1 99 ? -7.314 -5.138 6.948 1.00 98.38 99 CYS A N 1
ATOM 747 C CA . CYS A 1 99 ? -7.596 -4.830 5.543 1.00 98.38 99 CYS A CA 1
ATOM 748 C C . CYS A 1 99 ? -8.392 -5.959 4.870 1.00 98.38 99 CYS A C 1
ATOM 750 O O . CYS A 1 99 ? -9.359 -5.685 4.164 1.00 98.38 99 CYS A O 1
ATOM 752 N N . LEU A 1 100 ? -8.022 -7.221 5.120 1.00 98.06 100 LEU A N 1
ATOM 753 C CA . LEU A 1 100 ? -8.720 -8.389 4.575 1.00 98.06 100 LEU A CA 1
ATOM 754 C C . LEU A 1 100 ? -10.162 -8.513 5.093 1.00 98.06 100 LEU A C 1
ATOM 756 O O . LEU A 1 100 ? -11.053 -8.901 4.344 1.00 98.06 100 LEU A O 1
ATOM 760 N N . LYS A 1 101 ? -10.414 -8.151 6.358 1.00 97.38 101 LYS A N 1
ATOM 761 C CA . LYS A 1 101 ? -11.776 -8.088 6.925 1.00 97.38 101 LYS A CA 1
ATOM 762 C C . LYS A 1 101 ? -12.630 -6.969 6.320 1.00 97.38 101 LYS A C 1
ATOM 764 O O . LYS A 1 101 ? -13.849 -7.034 6.420 1.00 97.38 101 LYS A O 1
ATOM 769 N N . LEU A 1 102 ? -12.003 -5.953 5.729 1.00 96.81 102 LEU A N 1
ATOM 770 C CA . LEU A 1 102 ? -12.651 -4.807 5.084 1.00 96.81 102 LEU A CA 1
ATOM 771 C C . LEU A 1 102 ? -12.719 -4.970 3.554 1.00 96.81 102 LEU A C 1
ATOM 773 O O . LEU A 1 102 ? -12.627 -3.991 2.813 1.00 96.81 102 LEU A O 1
ATOM 777 N N . ASP A 1 103 ? -12.854 -6.214 3.090 1.00 96.25 103 ASP A N 1
ATOM 778 C CA . ASP A 1 103 ? -12.997 -6.597 1.680 1.00 96.25 103 ASP A CA 1
ATOM 779 C C . ASP A 1 103 ? -11.794 -6.260 0.774 1.00 96.25 103 ASP A C 1
ATOM 781 O O . ASP A 1 103 ? -11.924 -6.234 -0.454 1.00 96.25 103 ASP A O 1
ATOM 785 N N . ALA A 1 104 ? -10.594 -6.053 1.336 1.00 98.12 104 ALA A N 1
ATOM 786 C CA . ALA A 1 104 ? -9.379 -6.233 0.543 1.00 98.12 104 ALA A CA 1
ATOM 787 C C . ALA A 1 104 ? -9.059 -7.722 0.380 1.00 98.12 104 ALA A C 1
ATOM 789 O O . ALA A 1 104 ? -9.411 -8.559 1.210 1.00 98.12 104 ALA A O 1
ATOM 790 N N . ARG A 1 105 ? -8.280 -8.053 -0.646 1.00 98.06 105 ARG A N 1
ATOM 791 C CA . ARG A 1 105 ? -7.606 -9.352 -0.745 1.00 98.06 105 ARG A CA 1
ATOM 792 C C . ARG A 1 105 ? -6.096 -9.188 -0.796 1.00 98.06 105 ARG A C 1
ATOM 794 O O . ARG A 1 105 ? -5.588 -8.117 -1.123 1.00 98.06 105 ARG A O 1
ATOM 801 N N . MET A 1 106 ? -5.364 -10.262 -0.523 1.00 98.25 106 MET A N 1
ATOM 802 C CA . MET A 1 106 ? -3.918 -10.261 -0.732 1.00 98.25 106 MET A CA 1
ATOM 803 C C . MET A 1 106 ? -3.595 -10.027 -2.213 1.00 98.25 106 MET A C 1
ATOM 805 O O . MET A 1 106 ? -4.226 -10.616 -3.096 1.00 98.25 106 MET A O 1
ATOM 809 N N . ALA A 1 107 ? -2.612 -9.166 -2.469 1.00 98.25 107 ALA A N 1
ATOM 810 C CA . ALA A 1 107 ? -2.047 -8.986 -3.798 1.00 98.25 107 ALA A CA 1
ATOM 811 C C . ALA A 1 107 ? -1.272 -10.242 -4.231 1.00 98.25 107 ALA A C 1
ATOM 813 O O . ALA A 1 107 ? -0.543 -10.837 -3.431 1.00 98.25 107 ALA A O 1
ATOM 814 N N . GLU A 1 108 ? -1.376 -10.605 -5.504 1.00 97.19 108 GLU A N 1
ATOM 815 C CA . GLU A 1 108 ? -0.512 -11.610 -6.120 1.00 97.19 108 GLU A CA 1
ATOM 816 C C . GLU A 1 108 ? 0.895 -11.052 -6.398 1.00 97.19 108 GLU A C 1
ATOM 818 O O . GLU A 1 108 ? 1.150 -9.840 -6.376 1.00 97.19 108 GLU A O 1
ATOM 823 N N . ALA A 1 109 ? 1.844 -11.949 -6.674 1.00 94.75 109 ALA A N 1
ATOM 824 C CA . ALA A 1 109 ? 3.213 -11.564 -6.987 1.00 94.75 109 ALA A CA 1
ATOM 825 C C . ALA A 1 109 ? 3.257 -10.664 -8.235 1.00 94.75 109 ALA A C 1
ATOM 827 O O . ALA A 1 109 ? 2.845 -11.057 -9.322 1.00 94.75 109 ALA A O 1
ATOM 828 N N . GLY A 1 110 ? 3.773 -9.443 -8.072 1.00 94.56 110 GLY A N 1
ATOM 829 C CA . GLY A 1 110 ? 3.871 -8.460 -9.155 1.00 94.56 110 GLY A CA 1
ATOM 830 C C . GLY A 1 110 ? 2.557 -7.762 -9.520 1.00 94.56 110 GLY A C 1
ATOM 831 O O . GLY A 1 110 ? 2.557 -6.941 -10.437 1.00 94.56 110 GLY A O 1
ATOM 832 N N . GLU A 1 111 ? 1.457 -8.013 -8.802 1.00 97.44 111 GLU A N 1
ATOM 833 C CA . GLU A 1 111 ? 0.133 -7.524 -9.198 1.00 97.44 111 GLU A CA 1
ATOM 834 C C . GLU A 1 111 ? 0.043 -5.990 -9.259 1.00 97.44 111 GLU A C 1
ATOM 836 O O . GLU A 1 111 ? -0.549 -5.451 -10.189 1.00 97.44 111 GLU A O 1
ATOM 841 N N . PHE A 1 112 ? 0.693 -5.257 -8.346 1.00 98.00 112 PHE A N 1
ATOM 842 C CA . PHE A 1 112 ? 0.731 -3.788 -8.425 1.00 98.00 112 PHE A CA 1
ATOM 843 C C . PHE A 1 112 ? 1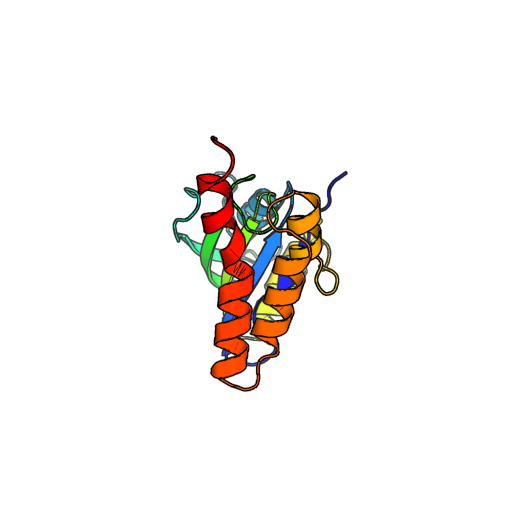.347 -3.295 -9.744 1.00 98.00 112 PHE A C 1
ATOM 845 O O . PHE A 1 112 ? 0.823 -2.370 -10.362 1.00 98.00 112 PHE A O 1
ATOM 852 N N . SER A 1 113 ? 2.440 -3.914 -10.197 1.00 96.50 113 SER A N 1
ATOM 853 C CA . SER A 1 113 ? 3.074 -3.563 -11.474 1.00 96.50 113 SER A CA 1
ATOM 854 C C . SER A 1 113 ? 2.213 -3.997 -12.662 1.00 96.50 113 SER A C 1
ATOM 856 O O . SER A 1 113 ? 2.132 -3.272 -13.650 1.00 96.50 113 SER A O 1
ATOM 858 N N . LEU A 1 114 ? 1.519 -5.137 -12.561 1.00 96.44 114 LEU A N 1
ATOM 859 C CA . LEU A 1 114 ? 0.574 -5.588 -13.585 1.00 96.44 114 LEU A CA 1
ATOM 860 C C . LEU A 1 114 ? -0.597 -4.607 -13.745 1.00 96.44 114 LEU A C 1
ATOM 862 O O . LEU A 1 114 ? -0.962 -4.274 -14.870 1.00 96.44 114 LEU A O 1
ATOM 866 N N . ARG A 1 115 ? -1.148 -4.092 -12.640 1.00 97.44 115 ARG A N 1
ATOM 867 C CA . ARG A 1 115 ? -2.187 -3.050 -12.669 1.00 97.44 115 ARG A CA 1
ATOM 868 C C . ARG A 1 115 ? -1.664 -1.738 -13.240 1.00 97.44 115 ARG A C 1
ATOM 870 O O . ARG A 1 115 ? -2.345 -1.120 -14.049 1.00 97.44 115 ARG A O 1
ATOM 877 N N . ALA A 1 116 ? -0.441 -1.344 -12.879 1.00 97.12 116 ALA A N 1
ATOM 878 C CA . ALA A 1 116 ? 0.217 -0.177 -13.462 1.00 97.12 116 ALA A CA 1
ATOM 879 C C . ALA A 1 116 ? 0.330 -0.298 -14.994 1.00 97.12 116 ALA A C 1
ATOM 881 O O . ALA A 1 116 ? -0.010 0.646 -15.705 1.00 97.12 116 ALA A O 1
ATOM 882 N N . LEU A 1 117 ? 0.733 -1.469 -15.501 1.00 95.75 117 LEU A N 1
ATOM 883 C CA . LEU A 1 117 ? 0.779 -1.767 -16.934 1.00 95.75 117 LEU A CA 1
ATOM 884 C C . LEU A 1 117 ? -0.620 -1.722 -17.571 1.00 95.75 117 LEU A C 1
ATOM 886 O O . LEU A 1 117 ? -0.813 -1.059 -18.589 1.00 95.75 117 LEU A O 1
ATOM 890 N N . ALA A 1 118 ? -1.608 -2.380 -16.958 1.00 96.06 118 ALA A N 1
ATOM 891 C CA . ALA A 1 118 ? -2.986 -2.424 -17.454 1.00 96.06 118 ALA A CA 1
ATOM 892 C C . ALA A 1 118 ? -3.637 -1.031 -17.534 1.00 96.06 118 ALA A C 1
ATOM 894 O O . ALA A 1 118 ? -4.384 -0.748 -18.469 1.00 96.06 118 ALA A O 1
ATOM 895 N N . ASN A 1 119 ? -3.299 -0.143 -16.596 1.00 95.88 119 ASN A N 1
ATOM 896 C CA . ASN A 1 119 ? -3.765 1.242 -16.557 1.00 95.88 119 ASN A CA 1
ATOM 897 C C . ASN A 1 119 ? -2.867 2.213 -17.348 1.00 95.88 119 ASN A C 1
ATOM 899 O O . ASN A 1 119 ? -3.030 3.431 -17.235 1.00 95.88 119 ASN A O 1
ATOM 903 N N . GLY A 1 120 ? -1.901 1.705 -18.125 1.00 94.75 120 GLY A N 1
ATOM 904 C CA . GLY A 1 120 ? -1.013 2.512 -18.967 1.00 94.75 120 GLY A CA 1
ATOM 905 C C . GLY A 1 120 ? -0.119 3.479 -18.184 1.00 94.75 120 GLY A C 1
ATOM 906 O O . GLY A 1 120 ? 0.259 4.527 -18.706 1.00 94.75 120 GLY A O 1
ATOM 907 N N . ARG A 1 121 ? 0.173 3.176 -16.912 1.00 94.25 121 ARG A N 1
ATOM 908 C CA . ARG A 1 121 ? 1.086 3.960 -16.062 1.00 94.25 121 ARG A CA 1
ATOM 909 C C . ARG A 1 121 ? 2.547 3.679 -16.371 1.00 94.25 121 ARG A C 1
ATOM 911 O O . ARG A 1 121 ? 3.370 4.562 -16.148 1.00 94.25 121 ARG A O 1
ATOM 918 N N . ILE A 1 122 ? 2.822 2.460 -16.819 1.00 94.06 122 ILE A N 1
ATOM 919 C CA . ILE A 1 122 ? 4.127 1.980 -17.260 1.00 94.06 122 ILE A CA 1
ATOM 920 C C . ILE A 1 122 ? 3.949 1.086 -18.490 1.00 94.06 122 ILE A C 1
ATOM 922 O O . ILE A 1 122 ? 2.874 0.508 -18.673 1.00 94.06 122 ILE A O 1
ATOM 926 N N . ASP A 1 123 ? 4.992 0.932 -19.298 1.00 94.06 123 ASP A N 1
ATOM 927 C CA . ASP A 1 123 ? 5.061 -0.100 -20.334 1.00 94.06 123 ASP A CA 1
ATOM 928 C C . ASP A 1 123 ? 5.697 -1.413 -19.820 1.00 94.06 123 ASP A C 1
ATOM 930 O O . ASP A 1 123 ? 6.136 -1.531 -18.670 1.00 94.06 123 ASP A O 1
ATOM 934 N N . LEU A 1 124 ? 5.715 -2.451 -20.665 1.00 93.56 124 LEU A N 1
ATOM 935 C CA . LEU A 1 124 ? 6.283 -3.752 -20.293 1.00 93.56 124 LEU A CA 1
ATOM 936 C C . LEU A 1 124 ? 7.792 -3.664 -20.005 1.00 93.56 124 LEU A C 1
ATOM 938 O O . LEU A 1 124 ? 8.280 -4.315 -19.083 1.00 93.56 124 LEU A O 1
ATOM 942 N N . ALA A 1 125 ? 8.525 -2.845 -20.762 1.00 92.44 125 ALA A N 1
ATOM 943 C CA . ALA A 1 125 ? 9.965 -2.687 -20.592 1.00 92.44 125 ALA A CA 1
ATOM 944 C C . ALA A 1 125 ? 10.304 -1.949 -19.286 1.00 92.44 125 ALA A C 1
ATOM 946 O O . ALA A 1 125 ? 11.346 -2.216 -18.681 1.00 92.44 125 ALA A O 1
ATOM 947 N N . GLU A 1 126 ? 9.444 -1.036 -18.841 1.00 94.00 126 GLU A N 1
ATOM 948 C CA . GLU A 1 126 ? 9.521 -0.375 -17.542 1.00 94.00 126 GLU A CA 1
ATOM 949 C C . GLU A 1 126 ? 9.179 -1.337 -16.398 1.00 94.00 126 GLU A C 1
ATOM 951 O O . GLU A 1 126 ? 9.890 -1.348 -15.391 1.00 94.00 126 GLU A O 1
ATOM 956 N N . ALA A 1 127 ? 8.164 -2.195 -16.555 1.00 93.25 127 ALA A N 1
ATOM 957 C CA . ALA A 1 127 ? 7.837 -3.231 -15.572 1.00 93.25 127 ALA A CA 1
ATOM 958 C C . ALA A 1 127 ? 8.998 -4.225 -15.368 1.00 93.25 127 ALA A C 1
ATOM 960 O O . ALA A 1 127 ? 9.361 -4.534 -14.229 1.00 93.25 127 ALA A O 1
ATOM 961 N N . GLU A 1 128 ? 9.628 -4.679 -16.455 1.00 92.81 128 GLU A N 1
ATOM 962 C CA . GLU A 1 128 ? 10.837 -5.511 -16.399 1.00 92.81 128 GLU A CA 1
ATOM 963 C C . GLU A 1 128 ? 12.002 -4.771 -15.736 1.00 92.81 128 GLU A C 1
ATOM 965 O O . GLU A 1 128 ? 12.689 -5.335 -14.886 1.00 92.81 128 GLU A O 1
ATOM 970 N N . ALA A 1 129 ? 12.185 -3.486 -16.047 1.00 94.44 129 ALA A N 1
ATOM 971 C CA . ALA A 1 129 ? 13.240 -2.683 -15.444 1.00 94.44 129 ALA A CA 1
ATOM 972 C C . ALA A 1 129 ? 13.050 -2.476 -13.932 1.00 94.44 129 ALA A C 1
ATOM 974 O O . ALA A 1 129 ? 14.040 -2.410 -13.205 1.00 94.44 129 ALA A O 1
ATOM 975 N N . ILE A 1 130 ? 11.809 -2.401 -13.436 1.00 93.62 130 ILE A N 1
ATOM 976 C CA . ILE A 1 130 ? 11.528 -2.367 -11.993 1.00 93.62 130 ILE A CA 1
ATOM 977 C C . ILE A 1 130 ? 12.014 -3.658 -11.327 1.00 93.62 130 ILE A C 1
ATOM 979 O O . ILE A 1 130 ? 12.712 -3.588 -10.315 1.00 93.62 130 ILE A O 1
ATOM 983 N N . ARG A 1 131 ? 11.689 -4.825 -11.899 1.00 93.50 131 ARG A N 1
ATOM 984 C CA . ARG A 1 131 ? 12.168 -6.123 -11.396 1.00 93.50 131 ARG A CA 1
ATOM 985 C C . ARG A 1 131 ? 13.696 -6.169 -11.394 1.00 93.50 131 ARG A C 1
ATOM 987 O O . ARG A 1 131 ? 14.299 -6.432 -10.359 1.00 93.50 131 ARG A O 1
ATOM 994 N N . ASP A 1 132 ? 14.317 -5.829 -12.520 1.00 94.38 132 ASP A N 1
ATOM 995 C CA . ASP A 1 132 ? 15.773 -5.869 -12.672 1.00 94.38 132 ASP A CA 1
ATOM 996 C C . ASP A 1 132 ? 16.487 -4.897 -11.711 1.00 94.38 132 ASP A C 1
ATOM 998 O O . ASP A 1 132 ? 17.607 -5.162 -11.271 1.00 94.38 132 ASP A O 1
ATOM 1002 N N . LEU A 1 133 ? 15.852 -3.768 -11.365 1.00 95.69 133 LEU A N 1
ATOM 1003 C CA . LEU A 1 133 ? 16.356 -2.844 -10.351 1.00 95.69 133 LEU A CA 1
ATOM 1004 C C . LEU A 1 133 ? 16.299 -3.460 -8.949 1.00 95.69 133 LEU A C 1
ATOM 1006 O O . LEU A 1 133 ? 17.286 -3.371 -8.216 1.00 95.69 133 LEU A O 1
ATOM 1010 N N . ILE A 1 134 ? 15.171 -4.073 -8.583 1.00 93.50 134 ILE A N 1
ATOM 1011 C CA . ILE A 1 134 ? 14.981 -4.730 -7.281 1.00 93.50 134 ILE A CA 1
ATOM 1012 C C . ILE A 1 134 ? 15.987 -5.878 -7.099 1.00 93.50 134 ILE A C 1
ATOM 1014 O O . ILE A 1 134 ? 16.601 -5.979 -6.039 1.00 93.50 134 ILE A O 1
ATOM 1018 N N . ASP A 1 135 ? 16.224 -6.674 -8.143 1.00 94.50 135 ASP A N 1
ATOM 1019 C CA . ASP A 1 135 ? 17.118 -7.843 -8.105 1.00 94.50 135 ASP A CA 1
ATOM 1020 C C . ASP A 1 135 ? 18.606 -7.496 -8.312 1.00 94.50 135 ASP A C 1
ATOM 1022 O O . ASP A 1 135 ? 19.481 -8.369 -8.311 1.00 94.50 135 ASP A O 1
ATOM 1026 N N . SER A 1 136 ? 18.931 -6.218 -8.525 1.00 95.25 136 SER A N 1
ATOM 1027 C CA . SER A 1 136 ? 20.281 -5.805 -8.904 1.00 95.25 136 SER A CA 1
ATOM 1028 C C . SER A 1 136 ? 21.327 -6.080 -7.811 1.00 95.25 136 SER A C 1
ATOM 1030 O O . SER A 1 136 ? 21.240 -5.608 -6.682 1.00 95.25 136 SER A O 1
ATOM 1032 N N . GLN A 1 137 ? 22.397 -6.794 -8.180 1.00 95.12 137 GLN A N 1
ATOM 1033 C CA . GLN A 1 137 ? 23.530 -7.098 -7.286 1.00 95.12 137 GLN A CA 1
ATOM 1034 C C . GLN A 1 137 ? 24.755 -6.191 -7.504 1.00 95.12 137 GLN A C 1
ATOM 1036 O O . GLN A 1 137 ? 25.793 -6.370 -6.871 1.00 95.12 137 GLN A O 1
ATOM 1041 N N . SER A 1 138 ? 24.671 -5.216 -8.416 1.00 96.88 138 SER A N 1
ATOM 1042 C CA . SER A 1 138 ? 25.764 -4.280 -8.695 1.00 96.88 138 SER A CA 1
ATOM 1043 C C . SER A 1 138 ? 25.243 -2.869 -8.961 1.00 96.88 138 SER A C 1
ATOM 1045 O O . SER A 1 138 ? 24.196 -2.674 -9.578 1.00 96.88 138 SER A O 1
ATOM 1047 N N . ALA A 1 139 ? 26.028 -1.853 -8.595 1.00 96.56 139 ALA A N 1
ATOM 1048 C CA . ALA A 1 139 ? 25.685 -0.461 -8.893 1.00 96.56 139 ALA A CA 1
ATOM 1049 C C . ALA A 1 139 ? 25.625 -0.167 -10.408 1.00 96.56 139 ALA A C 1
ATOM 1051 O O . ALA A 1 139 ? 25.009 0.807 -10.841 1.00 96.56 139 ALA A O 1
ATOM 1052 N N . ALA A 1 140 ? 26.294 -0.969 -11.242 1.00 95.88 140 ALA A N 1
ATOM 1053 C CA . ALA A 1 140 ? 26.238 -0.830 -12.693 1.00 95.88 140 ALA A CA 1
ATOM 1054 C C . ALA A 1 140 ? 24.885 -1.299 -13.254 1.00 95.88 140 ALA A C 1
ATOM 1056 O O . ALA A 1 140 ? 24.253 -0.537 -13.992 1.00 95.88 140 ALA A O 1
ATOM 1057 N N . SER A 1 141 ? 24.424 -2.491 -12.856 1.00 93.88 141 SER A N 1
ATOM 1058 C CA . SER A 1 141 ? 23.126 -3.039 -13.273 1.00 93.88 141 SER A CA 1
ATOM 1059 C C . SER A 1 141 ? 21.959 -2.215 -12.725 1.00 93.88 141 SER A C 1
ATOM 1061 O O . SER A 1 141 ? 21.078 -1.844 -13.497 1.00 93.88 141 SER A O 1
ATOM 1063 N N . ALA A 1 142 ? 22.016 -1.787 -11.458 1.00 94.56 142 ALA A N 1
ATOM 1064 C CA . ALA A 1 142 ? 21.021 -0.883 -10.875 1.00 94.56 142 ALA A CA 1
ATOM 1065 C C . ALA A 1 142 ? 20.877 0.418 -11.691 1.00 94.56 142 ALA A C 1
ATOM 1067 O O . ALA A 1 142 ? 19.778 0.825 -12.070 1.00 94.56 142 ALA A O 1
ATOM 1068 N N . ARG A 1 143 ? 22.002 1.061 -12.049 1.00 93.88 143 ARG A N 1
ATOM 1069 C CA . ARG A 1 143 ? 21.990 2.282 -12.879 1.00 93.88 143 ARG A CA 1
ATOM 1070 C C . ARG A 1 143 ? 21.421 2.040 -14.276 1.00 93.88 143 ARG A C 1
ATOM 1072 O O . ARG A 1 143 ? 20.815 2.948 -14.841 1.00 93.88 143 ARG A O 1
ATOM 1079 N N . GLN A 1 144 ? 21.645 0.865 -14.859 1.00 92.88 144 GLN A N 1
ATOM 1080 C CA . GLN A 1 144 ? 21.075 0.511 -16.157 1.00 92.88 144 GLN A CA 1
ATOM 1081 C C . GLN A 1 144 ? 19.553 0.361 -16.078 1.00 92.88 144 GLN A C 1
ATOM 1083 O O . GLN A 1 144 ? 18.865 0.965 -16.902 1.00 92.88 144 GLN A O 1
ATOM 1088 N N . ALA A 1 145 ? 19.048 -0.352 -15.072 1.00 92.56 145 ALA A N 1
ATOM 1089 C CA . ALA A 1 145 ? 17.619 -0.535 -14.844 1.00 92.56 145 ALA A CA 1
ATOM 1090 C C . ALA A 1 145 ? 16.902 0.810 -14.611 1.00 92.56 145 ALA A C 1
ATOM 1092 O O . ALA A 1 145 ? 15.932 1.123 -15.300 1.00 92.56 145 ALA A O 1
ATOM 1093 N N . VAL A 1 146 ? 17.464 1.697 -13.775 1.00 92.00 146 VAL A N 1
ATOM 1094 C CA . VAL A 1 146 ? 16.931 3.064 -13.575 1.00 92.00 146 VAL A CA 1
ATOM 1095 C C . VAL A 1 146 ? 16.863 3.858 -14.883 1.00 92.00 146 VAL A C 1
ATOM 1097 O O . VAL A 1 146 ? 15.904 4.593 -15.116 1.00 92.00 146 VAL A O 1
ATOM 1100 N N . ARG A 1 147 ? 17.874 3.744 -15.757 1.00 89.81 147 ARG A N 1
ATOM 1101 C CA . ARG A 1 147 ? 17.847 4.421 -17.065 1.00 89.81 147 ARG A CA 1
ATOM 1102 C C . ARG A 1 147 ? 16.752 3.876 -17.972 1.00 89.81 147 ARG A C 1
ATOM 1104 O O . ARG A 1 147 ? 16.220 4.646 -18.760 1.00 89.81 147 ARG A O 1
ATOM 1111 N N . GLN A 1 148 ? 16.450 2.582 -17.898 1.00 87.06 148 GLN A N 1
ATOM 1112 C CA . GLN A 1 148 ? 15.382 1.956 -18.675 1.00 87.06 148 GLN A CA 1
ATOM 1113 C C . GLN A 1 148 ? 14.002 2.400 -18.185 1.00 87.06 148 GLN A C 1
ATOM 1115 O O . GLN A 1 148 ? 13.211 2.840 -19.011 1.00 87.06 148 GLN A O 1
ATOM 1120 N N . MET A 1 149 ? 13.787 2.440 -16.866 1.00 84.56 149 MET A N 1
ATOM 1121 C CA . MET A 1 149 ? 12.559 2.964 -16.245 1.00 84.56 149 MET A CA 1
ATOM 1122 C C . MET A 1 149 ? 12.247 4.434 -16.577 1.00 84.56 149 MET A C 1
ATOM 1124 O O . MET A 1 149 ? 11.143 4.895 -16.341 1.00 84.56 149 MET A O 1
ATOM 1128 N N . ARG A 1 150 ? 13.233 5.225 -17.022 1.00 76.75 150 ARG A N 1
ATOM 1129 C CA . ARG A 1 150 ? 13.065 6.665 -17.304 1.00 76.75 150 ARG A CA 1
ATOM 1130 C C . ARG A 1 150 ? 12.877 6.987 -18.789 1.00 76.75 150 ARG A C 1
ATOM 1132 O O . ARG A 1 150 ? 12.832 8.170 -19.137 1.00 76.75 150 ARG A O 1
ATOM 1139 N N . ARG A 1 151 ? 12.843 5.987 -19.681 1.00 62.84 151 ARG A N 1
ATOM 1140 C CA . ARG A 1 151 ? 12.906 6.226 -21.139 1.00 62.84 151 ARG A CA 1
ATOM 1141 C C . ARG A 1 151 ? 11.695 6.979 -21.712 1.00 62.84 151 ARG A C 1
ATOM 1143 O O . ARG A 1 151 ? 11.820 7.510 -22.817 1.00 62.84 151 ARG A O 1
ATOM 1150 N N . ASP A 1 152 ? 10.626 7.175 -20.947 1.00 52.41 152 ASP A N 1
ATOM 1151 C CA . ASP A 1 152 ? 9.433 7.906 -21.392 1.00 52.41 152 ASP A CA 1
ATOM 1152 C C . ASP A 1 152 ? 9.526 9.440 -21.376 1.00 52.41 152 ASP A C 1
ATOM 1154 O O . ASP A 1 152 ? 8.792 10.114 -22.106 1.00 52.41 152 ASP A O 1
ATOM 1158 N N . VAL A 1 153 ? 10.502 10.035 -20.682 1.00 49.03 153 VAL A N 1
ATOM 1159 C CA . VAL A 1 153 ? 10.702 11.499 -20.769 1.00 49.03 153 VAL A CA 1
ATOM 1160 C C . VAL A 1 153 ? 11.345 11.908 -22.108 1.00 49.03 153 VAL A C 1
ATOM 1162 O O . VAL A 1 153 ? 11.170 13.033 -22.567 1.00 49.03 153 VAL A O 1
ATOM 1165 N N . ALA A 1 154 ? 12.054 11.002 -22.791 1.00 41.16 154 ALA A N 1
ATOM 1166 C CA . ALA A 1 154 ? 12.757 11.333 -24.036 1.00 41.16 154 ALA A CA 1
ATOM 1167 C C . ALA A 1 154 ? 11.877 11.229 -25.299 1.00 41.16 154 ALA A C 1
ATOM 1169 O O . ALA A 1 154 ? 12.156 11.887 -26.304 1.00 41.16 154 ALA A O 1
ATOM 1170 N N . LYS A 1 155 ? 10.802 10.429 -25.278 1.00 44.16 155 LYS A N 1
ATOM 1171 C CA . LYS A 1 155 ? 9.953 10.214 -26.466 1.00 44.16 155 LYS A CA 1
ATOM 1172 C C . LYS A 1 155 ? 8.843 11.253 -26.633 1.00 44.16 155 LYS A C 1
ATOM 1174 O O . LYS A 1 155 ? 8.467 11.555 -27.764 1.00 44.16 155 LYS A O 1
ATOM 1179 N N . SER A 1 156 ? 8.396 11.893 -25.554 1.00 38.56 156 SER A N 1
ATOM 1180 C CA . SER A 1 156 ? 7.401 12.976 -25.614 1.00 38.56 156 SER A CA 1
ATOM 1181 C C . SER A 1 156 ? 7.947 14.286 -26.215 1.00 38.56 156 SER A C 1
ATOM 1183 O O . SER A 1 156 ? 7.166 15.132 -26.643 1.00 38.56 156 SER A O 1
ATOM 1185 N N . ALA A 1 157 ? 9.272 14.423 -26.363 1.00 41.06 157 ALA A N 1
ATOM 1186 C CA . ALA A 1 157 ? 9.905 15.538 -27.076 1.00 41.06 157 ALA A CA 1
ATOM 1187 C C . ALA A 1 157 ? 10.087 15.307 -28.594 1.00 41.06 157 ALA A C 1
ATOM 1189 O O . ALA A 1 157 ? 10.461 16.241 -29.300 1.00 41.06 157 ALA A O 1
ATOM 1190 N N . THR A 1 158 ? 9.821 14.099 -29.114 1.00 39.03 158 THR A N 1
ATOM 1191 C CA . THR A 1 158 ? 10.148 13.750 -30.516 1.00 39.03 158 THR A CA 1
ATOM 1192 C C . THR A 1 158 ? 8.919 13.461 -31.394 1.00 39.03 158 THR A C 1
ATOM 1194 O O . THR A 1 158 ? 9.050 13.392 -32.608 1.00 39.03 158 THR A O 1
ATOM 1197 N N . SER A 1 159 ? 7.699 13.407 -30.842 1.00 3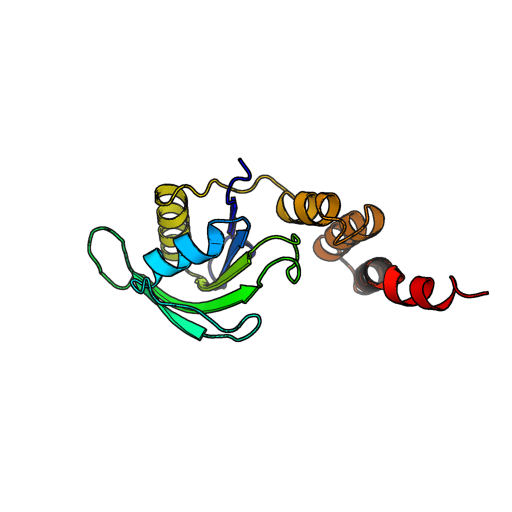8.22 159 SER A N 1
ATOM 1198 C CA . SER A 1 159 ? 6.454 13.258 -31.630 1.00 38.22 159 SER A CA 1
ATOM 1199 C C . SER A 1 159 ? 5.747 14.595 -31.926 1.00 38.22 159 SER A C 1
ATOM 1201 O O . SER A 1 159 ? 4.523 14.703 -31.852 1.00 38.22 159 SER A O 1
ATOM 1203 N N . LYS A 1 160 ? 6.525 15.633 -32.244 1.00 38.84 160 LYS A N 1
ATOM 1204 C CA . LYS A 1 160 ? 6.061 16.861 -32.913 1.00 38.84 160 LYS A CA 1
ATOM 1205 C C . LYS A 1 160 ? 7.129 17.323 -33.904 1.00 38.84 160 LYS A C 1
ATOM 1207 O O . LYS A 1 160 ? 7.748 18.360 -33.677 1.00 38.84 160 LYS A O 1
ATOM 1212 N N . ARG A 1 161 ? 7.359 16.551 -34.966 1.00 34.75 161 ARG A N 1
ATOM 1213 C CA . ARG A 1 161 ? 7.842 17.025 -36.272 1.00 34.75 161 ARG A CA 1
ATOM 1214 C C . ARG A 1 161 ? 7.327 16.100 -37.357 1.00 34.75 161 ARG A C 1
ATOM 1216 O O . ARG A 1 161 ? 7.355 14.877 -37.111 1.00 34.75 161 ARG A O 1
#

Nearest PDB structures (foldseek):
  3geh-assembly1_A-2  TM=9.194E-01  e=4.876E-15  Nostoc sp. PCC 7120 = FACHB-418
  3gei-assembly2_C  TM=9.142E-01  e=4.082E-15  Chlorobaculum tepidum
  3gei-assembly1_A-2  TM=9.141E-01  e=5.824E-15  Chlorobaculum tepidum
  3gei-assembly2_B  TM=9.142E-01  e=7.380E-15  Chlorobaculum tepidum
  3gee-assembly1_A-2  TM=9.106E-01  e=2.143E-14  Chlorobaculum tepidum

Solvent-accessible surface area (backbone atoms only — not comparable to full-atom values): 8745 Å² total; per-residue (Å²): 128,88,66,22,30,32,45,72,75,45,83,90,56,81,46,83,62,31,33,38,36,29,39,18,86,50,21,64,60,43,49,18,57,32,51,72,33,87,79,68,73,78,61,62,80,40,81,41,83,42,51,31,38,41,91,83,81,62,48,77,72,48,71,25,42,34,32,37,24,51,55,67,70,34,74,37,31,36,28,28,28,37,37,43,31,58,12,44,62,69,55,50,48,51,54,50,55,49,41,44,75,60,68,27,41,76,56,58,93,64,41,62,56,52,41,6,38,75,58,67,61,41,53,71,68,32,52,52,19,52,53,47,35,73,70,41,89,43,78,67,53,29,54,50,20,54,53,50,54,50,56,69,72,65,52,76,75,62,81,82,123

Secondary structure (DSSP, 8-state):
-PPEEEEE-SPSS-EEEEEEEEESTTHHHHHHHHTT-TT--PPTT-EEEEEEE-TTT--EEEEEEEEEE-TTSSSSSS-EEEEEEEE-HHHHHHHHHHHHHTTEEEPPTTHHHHHHHHTTSS-HHHHHHHHHHHT--SHHHHHHHHHHHTTHHHHTTTS--

Sequence (161 aa):
MPDTIVALATPTGRSGIGVIRLSGDNALGICRNLVSDQEFSPEPRKAHLRQLHDLTSGETIDESLITYFRAPNSFTGEDVVEMSCHGSPVLLRQVIDICLKLDARMAEAGEFSLRALANGRIDLAEAEAIRDLIDSQSAASARQAVRQMRRDVAKSATSKR

Foldseek 3Di:
DWFKAKDWPDDADADQKIKIKIFAPCQVVLVCLQQVHNPDDDDAPDWDWGFGADNPPRDTLFTWTKHWHPACRDQLRGTMIMTITGNDNVSVVSSVVSSVVVRHYHADDLNSVVSCCVNVVFDPQLSVLVVQLVPDPDPVSVVVSVVSNPCVVVVVVPPPD

Radius of gyration: 17.27 Å; Cα contacts (8 Å, |Δi|>4): 289; chains: 1; bounding box: 42×29×57 Å

Mean predicted aligned error: 5.19 Å

pLDDT: mean 92.37, std 14.47, range [34.75, 98.81]